Protein AF-A0A6M8EWH4-F1 (afdb_monomer)

Structure (mmCIF, N/CA/C/O backbone):
data_AF-A0A6M8EWH4-F1
#
_entry.id   AF-A0A6M8EWH4-F1
#
loop_
_atom_site.group_PDB
_atom_site.id
_atom_site.type_symbol
_atom_site.label_atom_id
_atom_site.label_alt_id
_atom_site.label_comp_id
_atom_site.label_asym_id
_atom_site.label_entity_id
_atom_site.label_seq_id
_atom_site.pdbx_PDB_ins_code
_atom_site.Cartn_x
_atom_site.Cartn_y
_atom_site.Cartn_z
_atom_site.occupancy
_atom_site.B_iso_or_equiv
_atom_site.auth_seq_id
_atom_site.auth_comp_id
_atom_site.auth_asym_id
_atom_site.auth_atom_id
_atom_site.pdbx_PDB_model_num
ATOM 1 N N . MET A 1 1 ? 38.034 -18.184 6.263 1.00 61.28 1 MET A N 1
ATOM 2 C CA . MET A 1 1 ? 36.747 -18.758 5.798 1.00 61.28 1 MET A CA 1
ATOM 3 C C . MET A 1 1 ? 35.510 -18.126 6.454 1.00 61.28 1 MET A C 1
ATOM 5 O O . MET A 1 1 ? 34.577 -17.824 5.730 1.00 61.28 1 MET A O 1
ATOM 9 N N . LYS A 1 2 ? 35.497 -17.815 7.765 1.00 63.94 2 LYS A N 1
ATOM 10 C CA . LYS A 1 2 ? 34.332 -17.188 8.445 1.00 63.94 2 LYS A CA 1
ATOM 11 C C . LYS A 1 2 ? 33.906 -15.809 7.892 1.00 63.94 2 LYS A C 1
ATOM 13 O O . LYS A 1 2 ? 32.724 -15.504 7.860 1.00 63.94 2 LYS A O 1
ATOM 18 N N . LYS A 1 3 ? 34.858 -14.996 7.408 1.00 70.19 3 LYS A N 1
ATOM 19 C CA . LYS A 1 3 ? 34.582 -13.662 6.829 1.00 70.19 3 LYS A CA 1
ATOM 20 C C . LYS A 1 3 ? 33.808 -13.720 5.500 1.00 70.19 3 LYS A C 1
ATOM 22 O O . LYS A 1 3 ? 33.008 -12.838 5.231 1.00 70.19 3 LYS A O 1
ATOM 27 N N . ILE A 1 4 ? 34.012 -14.773 4.704 1.00 83.81 4 ILE A N 1
ATOM 28 C CA . ILE A 1 4 ? 33.328 -14.969 3.413 1.00 83.81 4 ILE A CA 1
ATOM 29 C C . ILE A 1 4 ? 31.864 -15.362 3.645 1.00 83.81 4 ILE A C 1
ATOM 31 O O . ILE A 1 4 ? 30.983 -14.871 2.950 1.00 83.81 4 ILE A O 1
ATOM 35 N N . ALA A 1 5 ? 31.596 -16.173 4.674 1.00 84.38 5 ALA A N 1
ATOM 36 C CA . ALA A 1 5 ? 30.236 -16.546 5.057 1.00 84.38 5 ALA A CA 1
ATOM 37 C C . ALA A 1 5 ? 29.388 -15.333 5.480 1.00 84.38 5 ALA A C 1
ATOM 39 O O . ALA A 1 5 ? 28.214 -15.271 5.139 1.00 84.38 5 ALA A O 1
ATOM 40 N N . LEU A 1 6 ? 29.982 -14.347 6.166 1.00 84.56 6 LEU A N 1
ATOM 41 C CA . LEU A 1 6 ? 29.289 -13.108 6.542 1.00 84.56 6 LEU A CA 1
ATOM 42 C C . LEU A 1 6 ? 28.930 -12.243 5.328 1.00 84.56 6 LEU A C 1
ATOM 44 O O . LEU A 1 6 ? 27.819 -11.730 5.257 1.00 84.56 6 LEU A O 1
ATOM 48 N N . ILE A 1 7 ? 29.840 -12.116 4.359 1.00 86.69 7 ILE A N 1
ATOM 49 C CA . ILE A 1 7 ? 29.575 -11.381 3.112 1.00 86.69 7 ILE A CA 1
ATOM 50 C C . ILE A 1 7 ? 28.476 -12.085 2.309 1.00 86.69 7 ILE A C 1
ATOM 52 O O . ILE A 1 7 ? 27.558 -11.435 1.821 1.00 86.69 7 ILE A O 1
ATOM 56 N N . PHE A 1 8 ? 28.530 -13.417 2.225 1.00 86.38 8 PHE A N 1
ATOM 57 C CA . PHE A 1 8 ? 27.501 -14.207 1.555 1.00 86.38 8 PHE A CA 1
ATOM 58 C C . PHE A 1 8 ? 26.132 -14.060 2.233 1.00 86.38 8 PHE A C 1
ATOM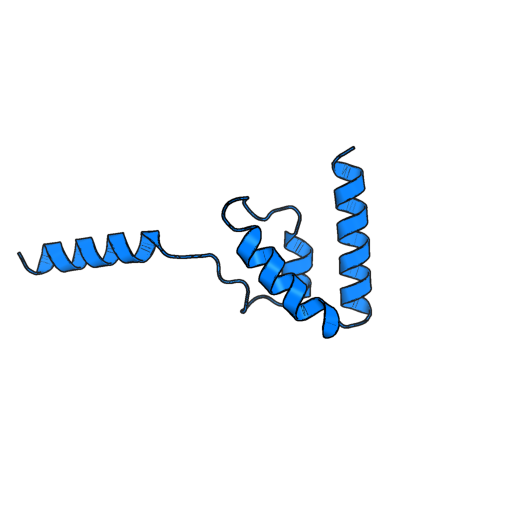 60 O O . PHE A 1 8 ? 25.138 -13.833 1.552 1.00 86.38 8 PHE A O 1
ATOM 67 N N . LEU A 1 9 ? 26.080 -14.104 3.567 1.00 86.06 9 LEU A N 1
ATOM 68 C CA . LEU A 1 9 ? 24.851 -13.879 4.329 1.00 86.06 9 LEU A CA 1
ATOM 69 C C . LEU A 1 9 ? 24.254 -12.491 4.051 1.00 86.06 9 LEU A C 1
ATOM 71 O O . LEU A 1 9 ? 23.048 -12.378 3.851 1.00 86.06 9 LEU A O 1
ATOM 75 N N . PHE A 1 10 ? 25.098 -11.459 3.983 1.00 82.00 10 PHE A N 1
ATOM 76 C CA . PHE A 1 10 ? 24.661 -10.090 3.710 1.00 82.00 10 PHE A CA 1
ATOM 77 C C . PHE A 1 10 ? 24.063 -9.942 2.300 1.00 82.00 10 PHE A C 1
ATOM 79 O O . PHE A 1 10 ? 23.006 -9.336 2.132 1.00 82.00 10 PHE A O 1
ATOM 86 N N . ILE A 1 11 ? 24.692 -10.560 1.293 1.00 83.06 11 ILE A N 1
ATOM 87 C CA . ILE A 1 11 ? 24.190 -10.575 -0.092 1.00 83.06 11 ILE A CA 1
ATOM 88 C C . ILE A 1 11 ? 22.862 -11.335 -0.185 1.00 83.06 11 ILE A C 1
ATOM 90 O O . ILE A 1 11 ? 21.947 -10.892 -0.867 1.00 83.06 11 ILE A O 1
ATOM 94 N N . VAL A 1 12 ? 22.719 -12.461 0.517 1.00 81.12 12 VAL A N 1
ATOM 95 C CA . VAL A 1 12 ? 21.469 -13.233 0.500 1.00 81.12 12 VAL A CA 1
ATOM 96 C C . VAL A 1 12 ? 20.334 -12.468 1.183 1.00 81.12 12 VAL A C 1
ATOM 98 O O . VAL A 1 12 ? 19.214 -12.498 0.688 1.00 81.12 12 VAL A O 1
ATOM 101 N N . SER A 1 13 ? 20.601 -11.731 2.267 1.00 78.31 13 SER A N 1
ATOM 102 C CA . SER A 1 13 ? 19.561 -10.938 2.937 1.00 78.31 13 SER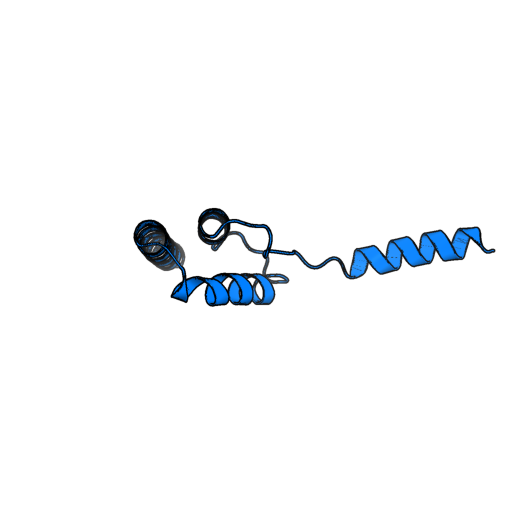 A CA 1
ATOM 103 C C . SER A 1 13 ? 19.005 -9.793 2.084 1.00 78.31 13 SER A C 1
ATOM 105 O O . SER A 1 13 ? 17.808 -9.525 2.154 1.00 78.31 13 SER A O 1
ATOM 107 N N . SER A 1 14 ? 19.823 -9.147 1.244 1.00 72.94 14 SER A N 1
ATOM 108 C CA . SER A 1 14 ? 19.344 -8.052 0.388 1.00 72.94 14 SER A CA 1
ATOM 109 C C . SER A 1 14 ? 18.495 -8.534 -0.791 1.00 72.94 14 SER A C 1
ATOM 111 O O . SER A 1 14 ? 17.674 -7.770 -1.291 1.00 72.94 14 SER A O 1
ATOM 113 N N . LEU A 1 15 ? 18.620 -9.805 -1.194 1.00 71.56 15 LEU A N 1
ATOM 114 C CA . LEU A 1 15 ? 17.785 -10.410 -2.242 1.00 71.56 15 LEU A CA 1
ATOM 115 C C . LEU A 1 15 ? 16.317 -10.593 -1.821 1.00 71.56 15 LEU A C 1
ATOM 117 O O . LEU A 1 15 ? 15.462 -10.787 -2.681 1.00 71.56 15 LEU A O 1
ATOM 121 N N . PHE A 1 16 ? 16.017 -10.525 -0.521 1.00 68.88 16 PHE A N 1
ATOM 122 C CA . PHE A 1 16 ? 14.665 -10.701 0.020 1.00 68.88 16 PHE A CA 1
ATOM 123 C C . PHE A 1 16 ? 14.068 -9.420 0.612 1.00 68.88 16 PHE A C 1
ATOM 125 O O . PHE A 1 16 ? 13.018 -9.485 1.254 1.00 68.88 16 PHE A O 1
ATOM 132 N N . ALA A 1 17 ? 14.701 -8.263 0.400 1.00 71.31 17 ALA A N 1
ATOM 133 C CA . ALA A 1 17 ? 14.133 -6.982 0.799 1.00 71.31 17 ALA A CA 1
ATOM 134 C C . ALA A 1 17 ? 12.899 -6.680 -0.069 1.00 71.31 17 ALA A C 1
ATOM 136 O O . ALA A 1 17 ? 13.017 -6.222 -1.204 1.00 71.31 17 ALA A O 1
ATOM 137 N N . LYS A 1 18 ? 11.711 -6.991 0.455 1.00 77.50 18 LYS A N 1
ATOM 138 C CA . LYS A 1 18 ? 10.439 -6.554 -0.127 1.00 77.50 18 LYS A CA 1
ATOM 139 C C . LYS A 1 18 ? 10.203 -5.094 0.235 1.00 77.50 18 LYS A C 1
ATOM 141 O O . LYS A 1 18 ? 10.582 -4.672 1.325 1.00 77.50 18 LYS A O 1
ATOM 146 N N . GLU A 1 19 ? 9.573 -4.344 -0.665 1.00 85.38 19 GLU A N 1
ATOM 147 C CA . GLU A 1 19 ? 9.072 -3.020 -0.299 1.00 85.38 19 GLU A CA 1
ATOM 148 C C . GLU A 1 19 ? 8.018 -3.171 0.799 1.00 85.38 19 GLU A C 1
ATOM 150 O O . GLU A 1 19 ? 7.095 -3.987 0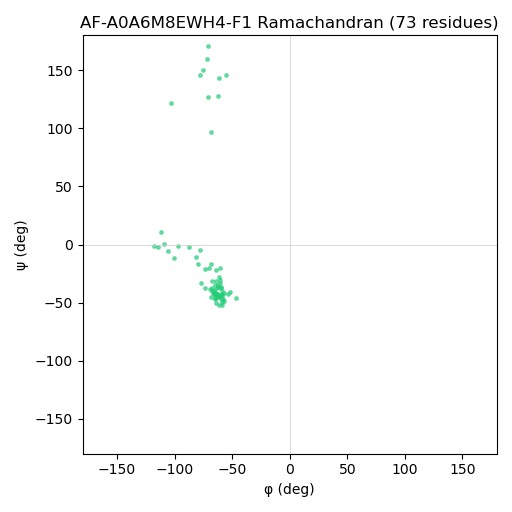.684 1.00 85.38 19 GLU A O 1
ATOM 155 N N . ASP A 1 20 ? 8.215 -2.414 1.875 1.00 90.69 20 ASP A N 1
ATOM 156 C CA . ASP A 1 20 ? 7.310 -2.354 3.008 1.00 90.69 20 ASP A CA 1
ATOM 157 C C . ASP A 1 20 ? 6.506 -1.058 2.936 1.00 90.69 20 ASP A C 1
ATOM 159 O O . ASP A 1 20 ? 7.060 0.041 2.882 1.00 90.69 20 ASP A O 1
ATOM 163 N N . TYR A 1 21 ? 5.190 -1.218 2.894 1.00 95.75 21 TYR A N 1
ATOM 164 C CA . TYR A 1 21 ? 4.230 -0.139 2.735 1.00 95.75 21 TYR A CA 1
ATOM 165 C C . TYR A 1 21 ? 3.501 0.177 4.050 1.00 95.75 21 TYR A C 1
ATOM 167 O O . TYR A 1 21 ? 2.758 1.157 4.098 1.00 95.75 21 TYR A O 1
ATOM 175 N N . SER A 1 22 ? 3.716 -0.603 5.123 1.00 95.19 22 SER A N 1
ATOM 176 C CA . SER A 1 22 ? 3.012 -0.406 6.399 1.00 95.19 22 SER A CA 1
ATOM 177 C C . SER A 1 22 ? 3.347 0.929 7.060 1.0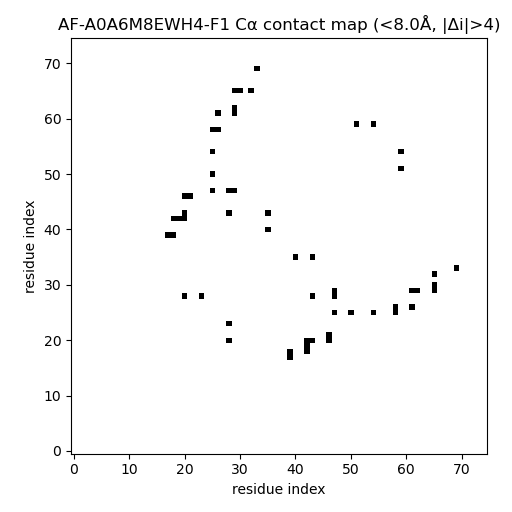0 95.19 22 SER A C 1
ATOM 179 O O . SER A 1 22 ? 2.496 1.527 7.713 1.00 95.19 22 SER A O 1
ATOM 181 N N . GLU A 1 23 ? 4.566 1.423 6.848 1.00 94.50 23 GLU A N 1
ATOM 182 C CA . GLU A 1 23 ? 5.048 2.684 7.419 1.00 94.50 23 GLU A CA 1
ATOM 183 C C . GLU A 1 23 ? 4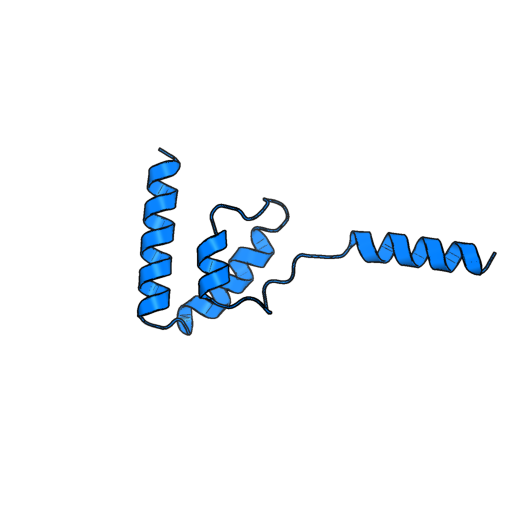.599 3.922 6.628 1.00 94.50 23 GLU A C 1
ATOM 185 O O . GLU A 1 23 ? 4.759 5.045 7.103 1.00 94.50 23 GLU A O 1
ATOM 190 N N . MET A 1 24 ? 4.032 3.748 5.429 1.00 96.25 24 MET A N 1
ATOM 191 C CA . MET A 1 24 ? 3.496 4.869 4.653 1.00 96.25 24 MET A CA 1
ATOM 192 C C . MET A 1 24 ? 2.163 5.333 5.233 1.00 96.25 24 MET A C 1
ATOM 194 O O . MET A 1 24 ? 1.388 4.536 5.756 1.00 96.25 24 MET A O 1
ATOM 198 N N . SER A 1 25 ? 1.841 6.615 5.097 1.00 97.56 25 SER A N 1
ATOM 199 C CA . SER A 1 25 ? 0.488 7.126 5.317 1.00 97.56 25 SER A CA 1
ATOM 200 C C . SER A 1 25 ? -0.458 6.706 4.186 1.00 97.56 25 SER A C 1
ATOM 202 O O . SER A 1 25 ? -0.041 6.389 3.072 1.00 97.56 25 SER A O 1
ATOM 204 N N . THR A 1 26 ? -1.769 6.735 4.438 1.00 98.12 26 THR A N 1
ATOM 205 C CA . THR A 1 26 ? -2.773 6.433 3.403 1.00 98.12 26 THR A CA 1
ATOM 206 C C . THR A 1 26 ? -2.678 7.394 2.213 1.00 98.12 26 THR A C 1
ATOM 208 O O . THR A 1 26 ? -2.839 6.975 1.071 1.00 98.12 26 THR A O 1
ATOM 211 N N . GLN A 1 27 ? -2.365 8.669 2.461 1.00 97.94 27 GLN A N 1
ATOM 212 C CA . GLN A 1 27 ? -2.183 9.685 1.421 1.00 97.94 27 GLN A CA 1
ATOM 213 C C . GLN A 1 27 ? -0.969 9.383 0.533 1.00 97.94 27 GLN A C 1
ATOM 215 O O . GLN A 1 27 ? -1.069 9.479 -0.689 1.00 97.94 27 GLN A O 1
ATOM 220 N N . GLU A 1 28 ? 0.152 8.971 1.132 1.00 97.62 28 GLU A N 1
ATOM 221 C CA . GLU A 1 28 ? 1.347 8.550 0.390 1.00 97.62 28 GLU A CA 1
ATOM 222 C C . GLU A 1 28 ? 1.067 7.308 -0.453 1.00 97.62 28 GLU A C 1
ATOM 224 O O . GLU A 1 28 ? 1.437 7.287 -1.626 1.00 97.62 28 GLU A O 1
ATOM 229 N N . LEU A 1 29 ? 0.346 6.320 0.095 1.00 97.62 29 LEU A N 1
ATOM 230 C CA . LEU A 1 29 ? -0.077 5.147 -0.672 1.00 97.62 29 LEU A CA 1
ATOM 231 C C . LEU A 1 29 ? -0.901 5.559 -1.891 1.00 97.62 29 LEU A C 1
ATOM 233 O O . LEU A 1 29 ? -0.595 5.136 -3.001 1.00 97.62 29 LEU A O 1
ATOM 237 N N . ILE A 1 30 ? -1.904 6.422 -1.714 1.00 97.56 30 ILE A N 1
ATOM 238 C CA . ILE A 1 30 ? -2.740 6.890 -2.826 1.00 97.56 30 ILE A CA 1
ATOM 239 C C . ILE A 1 30 ? -1.900 7.623 -3.884 1.00 97.56 30 ILE A C 1
ATOM 241 O O . ILE A 1 30 ? -2.048 7.359 -5.077 1.00 97.56 30 ILE A O 1
ATOM 245 N N . ALA A 1 31 ? -0.981 8.496 -3.465 1.00 96.50 31 ALA A N 1
ATOM 246 C CA . ALA A 1 31 ? -0.156 9.292 -4.372 1.00 96.50 31 ALA A CA 1
ATOM 247 C C . ALA A 1 31 ? 0.748 8.442 -5.283 1.00 96.50 31 ALA A C 1
ATOM 249 O O . ALA A 1 31 ? 1.070 8.868 -6.395 1.00 96.50 31 ALA A O 1
ATOM 250 N N . ILE A 1 32 ? 1.149 7.247 -4.836 1.00 96.12 32 ILE A N 1
ATOM 251 C CA . ILE A 1 32 ? 2.057 6.380 -5.592 1.00 96.12 32 ILE A CA 1
ATOM 252 C C . ILE A 1 32 ? 1.359 5.284 -6.407 1.00 96.12 32 ILE A C 1
ATOM 254 O O . ILE A 1 32 ? 2.069 4.572 -7.110 1.00 96.12 32 ILE A O 1
ATOM 258 N N . ILE A 1 33 ? 0.020 5.151 -6.380 1.00 94.50 33 ILE A N 1
ATOM 259 C CA . ILE A 1 33 ? -0.718 4.043 -7.041 1.00 94.50 33 ILE A CA 1
ATOM 260 C C . ILE A 1 33 ? -0.238 3.799 -8.484 1.00 94.50 33 ILE A C 1
ATOM 262 O O . ILE A 1 33 ? 0.019 2.658 -8.865 1.00 94.50 33 ILE A O 1
ATOM 266 N N . GLY A 1 34 ? -0.068 4.864 -9.275 1.00 93.88 34 GLY A N 1
ATOM 267 C CA . GLY A 1 34 ? 0.353 4.777 -10.681 1.00 93.88 34 GLY A CA 1
ATOM 268 C C . GLY A 1 34 ? 1.847 4.523 -10.918 1.00 93.88 34 GLY A C 1
ATOM 269 O O . GLY A 1 34 ? 2.261 4.363 -12.062 1.00 93.88 34 GLY A O 1
ATOM 270 N N . TYR A 1 35 ? 2.668 4.500 -9.868 1.00 94.19 35 TYR A N 1
ATOM 271 C CA . TYR A 1 35 ? 4.134 4.449 -9.954 1.00 94.19 35 TYR A CA 1
ATOM 272 C C . TYR A 1 35 ? 4.739 3.187 -9.320 1.00 94.19 35 TYR A C 1
ATOM 274 O O . TYR A 1 35 ? 5.958 2.999 -9.345 1.00 94.19 35 TYR A O 1
ATOM 282 N N . VAL A 1 36 ? 3.907 2.308 -8.755 1.00 94.50 36 VAL A N 1
ATOM 283 C CA . VAL A 1 36 ? 4.354 1.060 -8.123 1.00 94.50 36 VAL A CA 1
ATOM 284 C C . VAL A 1 36 ? 4.843 0.074 -9.186 1.00 94.50 36 VAL A C 1
ATOM 286 O O . VAL A 1 36 ? 4.135 -0.254 -10.140 1.00 94.50 36 VAL A O 1
ATOM 289 N N . LYS A 1 37 ? 6.066 -0.437 -8.999 1.00 93.25 37 LYS A N 1
ATOM 290 C CA . LYS A 1 37 ? 6.663 -1.465 -9.865 1.00 93.25 37 LYS A CA 1
ATOM 291 C C . LYS A 1 37 ? 5.826 -2.742 -9.837 1.00 93.25 37 LYS A C 1
ATOM 293 O O . LYS A 1 37 ? 5.404 -3.164 -8.765 1.00 93.25 37 LYS A O 1
ATOM 298 N N . ASP A 1 38 ? 5.706 -3.426 -10.975 1.00 92.81 38 ASP A N 1
ATOM 299 C CA . ASP A 1 38 ? 4.922 -4.669 -11.086 1.00 92.81 38 ASP A CA 1
ATOM 300 C C . ASP A 1 38 ? 5.290 -5.721 -10.031 1.00 92.81 38 ASP A C 1
ATOM 302 O O . ASP A 1 38 ? 4.406 -6.322 -9.429 1.00 92.81 38 ASP A O 1
ATOM 306 N N . ALA A 1 39 ? 6.584 -5.880 -9.733 1.00 92.19 39 ALA A N 1
ATOM 307 C CA . ALA A 1 39 ? 7.073 -6.823 -8.724 1.00 92.19 39 ALA A CA 1
ATOM 308 C C . ALA A 1 39 ? 6.552 -6.555 -7.294 1.00 92.19 39 ALA A C 1
ATOM 310 O O . ALA A 1 39 ? 6.580 -7.461 -6.463 1.00 92.19 39 ALA A O 1
ATOM 311 N N . ASN A 1 40 ? 6.079 -5.335 -7.014 1.00 94.19 40 ASN A N 1
ATOM 312 C CA . ASN A 1 40 ? 5.591 -4.906 -5.703 1.00 94.19 40 ASN A CA 1
ATOM 313 C C . ASN A 1 40 ? 4.085 -4.584 -5.694 1.00 94.19 40 ASN A C 1
ATOM 315 O O . ASN A 1 40 ? 3.542 -4.259 -4.638 1.00 94.19 40 ASN A O 1
ATOM 319 N N . LYS A 1 41 ? 3.389 -4.681 -6.838 1.00 93.62 41 LYS A N 1
ATOM 320 C CA . LYS A 1 41 ? 1.957 -4.344 -6.931 1.00 93.62 41 LYS A CA 1
ATOM 321 C C . LYS A 1 41 ? 1.109 -5.154 -5.953 1.00 93.62 41 LYS A C 1
ATOM 323 O O . LYS A 1 41 ? 0.249 -4.584 -5.291 1.00 93.62 41 LYS A O 1
ATOM 328 N N . ASP A 1 42 ? 1.386 -6.445 -5.794 1.00 94.62 42 ASP A N 1
ATOM 329 C CA . ASP A 1 42 ? 0.610 -7.307 -4.895 1.00 94.62 42 ASP A CA 1
ATOM 330 C C . ASP A 1 42 ? 0.704 -6.870 -3.425 1.00 94.62 42 ASP A C 1
ATOM 332 O O . ASP A 1 42 ? -0.311 -6.812 -2.726 1.00 94.62 42 ASP A O 1
ATOM 336 N N . SER A 1 43 ? 1.909 -6.549 -2.934 1.00 95.25 43 SER A N 1
ATOM 337 C CA . SER A 1 43 ? 2.086 -6.080 -1.553 1.00 95.25 43 SER A CA 1
ATOM 338 C C . SER A 1 43 ? 1.498 -4.688 -1.356 1.00 95.25 43 SER A C 1
ATOM 340 O O . SER A 1 43 ? 0.855 -4.445 -0.337 1.00 95.25 43 SER A O 1
ATOM 342 N N . PHE A 1 44 ? 1.650 -3.812 -2.346 1.00 97.00 44 PHE A N 1
ATOM 343 C CA . PHE A 1 44 ? 1.065 -2.478 -2.332 1.00 97.00 44 PHE A CA 1
ATOM 344 C C . PHE A 1 44 ? -0.468 -2.513 -2.266 1.00 97.00 44 PHE A C 1
ATOM 346 O O . PHE A 1 44 ? -1.067 -1.908 -1.379 1.00 97.00 44 PHE A O 1
ATOM 353 N N . ILE A 1 45 ? -1.115 -3.268 -3.161 1.00 95.38 45 ILE A N 1
ATOM 354 C CA . ILE A 1 45 ? -2.579 -3.385 -3.210 1.00 95.38 45 ILE A CA 1
ATOM 355 C C . ILE A 1 45 ? -3.117 -4.021 -1.931 1.00 95.38 45 ILE A C 1
ATOM 357 O O . ILE A 1 45 ? -4.161 -3.604 -1.429 1.00 95.38 45 ILE A O 1
ATOM 361 N N . LYS A 1 46 ? -2.406 -5.001 -1.363 1.00 96.31 46 LYS A N 1
ATOM 362 C CA . LYS A 1 46 ? -2.777 -5.589 -0.074 1.00 96.31 46 LYS A CA 1
ATOM 363 C C . LYS A 1 46 ? -2.796 -4.541 1.040 1.00 96.31 46 LYS A C 1
ATOM 365 O O . LYS A 1 46 ? -3.764 -4.499 1.799 1.00 96.31 46 LYS A O 1
ATOM 370 N N . GLU A 1 47 ? -1.755 -3.716 1.128 1.00 97.38 47 GLU A N 1
ATOM 371 C CA . GLU A 1 47 ? -1.669 -2.659 2.135 1.00 97.38 47 GLU A CA 1
ATOM 372 C C . GLU A 1 47 ? -2.779 -1.622 1.936 1.00 97.38 47 GLU A C 1
ATOM 374 O O . GLU A 1 47 ? -3.544 -1.352 2.862 1.00 97.38 47 GLU A O 1
ATOM 379 N N . LEU A 1 48 ? -2.940 -1.115 0.710 1.00 96.81 48 LEU A N 1
ATOM 380 C CA . LEU A 1 48 ? -3.962 -0.126 0.372 1.00 96.81 48 LEU A CA 1
ATOM 381 C C . LEU A 1 48 ? -5.374 -0.636 0.698 1.00 96.81 48 LEU A C 1
ATOM 383 O O . LEU A 1 48 ? -6.143 0.060 1.362 1.00 96.81 48 LEU A O 1
ATOM 387 N N . ASN A 1 49 ? -5.691 -1.876 0.312 1.00 96.19 49 ASN A N 1
ATOM 388 C CA . ASN A 1 49 ? -6.989 -2.494 0.587 1.00 96.19 49 ASN A CA 1
ATOM 389 C C . ASN A 1 49 ? -7.268 -2.646 2.083 1.00 96.19 49 ASN A C 1
ATOM 391 O O . ASN A 1 49 ? -8.414 -2.496 2.504 1.00 96.19 49 ASN A O 1
ATOM 395 N N . SER A 1 50 ? -6.239 -2.907 2.896 1.00 97.31 50 SER A N 1
ATOM 396 C CA . SER A 1 50 ? -6.403 -3.030 4.348 1.00 97.31 50 SER A CA 1
ATOM 397 C C . SER A 1 50 ? -6.855 -1.724 5.016 1.00 97.31 50 SER A C 1
ATOM 399 O O . SER A 1 50 ? -7.454 -1.760 6.089 1.00 97.31 50 SER A O 1
ATOM 401 N N . ARG A 1 51 ? -6.626 -0.578 4.359 1.00 96.81 51 ARG A N 1
ATOM 402 C CA . ARG A 1 51 ? -6.925 0.762 4.881 1.00 96.81 51 ARG A CA 1
ATOM 403 C C . ARG A 1 51 ? -8.215 1.369 4.339 1.00 96.81 51 ARG A C 1
ATOM 405 O O . ARG A 1 51 ? -8.684 2.359 4.896 1.00 96.81 51 ARG A O 1
ATOM 412 N N . ILE A 1 52 ? -8.830 0.783 3.305 1.00 93.62 52 ILE A N 1
ATOM 413 C CA . ILE A 1 52 ? -10.059 1.314 2.677 1.00 93.62 52 ILE A CA 1
ATOM 414 C C . ILE A 1 52 ? -11.167 1.545 3.715 1.00 93.62 52 ILE A C 1
ATOM 416 O O . ILE A 1 52 ? -11.836 2.582 3.699 1.00 93.62 52 ILE A O 1
ATOM 420 N N . SER A 1 53 ? -11.345 0.610 4.653 1.00 95.31 53 SER A N 1
ATOM 421 C CA . SER A 1 53 ? -12.377 0.711 5.692 1.00 95.31 53 SER A CA 1
ATOM 422 C C . SER A 1 53 ? -12.101 1.793 6.737 1.00 95.31 53 SER A C 1
ATOM 424 O O . SER A 1 53 ? -13.028 2.217 7.420 1.00 95.31 53 SER A O 1
ATOM 426 N N . THR A 1 54 ? -10.849 2.232 6.881 1.00 96.94 54 THR A N 1
ATOM 427 C CA . THR A 1 54 ? -10.418 3.204 7.898 1.00 96.94 54 THR A CA 1
ATOM 428 C C . THR A 1 54 ? -10.049 4.565 7.320 1.00 96.94 54 THR A C 1
ATOM 430 O O . THR A 1 54 ? -9.682 5.452 8.084 1.00 96.94 54 THR A O 1
ATOM 433 N N . MET A 1 55 ? -10.149 4.747 5.999 1.00 96.69 55 MET A N 1
ATOM 434 C CA . MET A 1 55 ? -9.909 6.035 5.348 1.00 96.69 55 MET A CA 1
ATOM 435 C C . MET A 1 55 ? -10.789 7.134 5.948 1.00 96.69 55 MET A C 1
ATOM 437 O O . MET A 1 55 ? -11.956 6.901 6.293 1.00 96.69 55 MET A O 1
ATOM 441 N N . THR A 1 56 ? -10.260 8.349 6.004 1.00 98.12 56 THR A N 1
ATOM 442 C CA . THR A 1 56 ? -11.065 9.556 6.203 1.00 98.12 56 THR A CA 1
ATOM 443 C C . THR A 1 56 ? -11.899 9.856 4.952 1.00 98.12 56 THR A C 1
ATOM 445 O O . THR A 1 56 ? -11.771 9.204 3.912 1.00 98.12 56 THR A O 1
ATOM 448 N N . GLU A 1 57 ? -12.818 10.815 5.044 1.00 97.75 57 GLU A N 1
ATOM 449 C CA . GLU A 1 57 ? -13.579 11.269 3.874 1.00 97.75 57 GLU A CA 1
ATOM 450 C C . GLU A 1 57 ? -12.665 11.899 2.814 1.00 97.75 57 GLU A C 1
ATOM 452 O O . GLU A 1 57 ? -12.762 11.545 1.639 1.00 97.75 57 GLU A O 1
ATOM 457 N N . ASP A 1 58 ? -11.707 12.722 3.243 1.00 97.62 58 ASP A N 1
ATOM 458 C CA . ASP A 1 58 ? -10.711 13.341 2.364 1.00 97.62 58 ASP A CA 1
ATOM 459 C C . ASP A 1 58 ? -9.848 12.292 1.651 1.00 97.62 58 ASP A C 1
ATOM 461 O O . ASP A 1 58 ? -9.635 12.373 0.442 1.00 97.62 58 ASP A O 1
ATOM 465 N N . GLU A 1 59 ? -9.396 11.261 2.370 1.00 98.31 59 GLU A N 1
ATOM 466 C CA . GLU A 1 59 ? -8.617 10.162 1.787 1.00 98.31 59 GLU A CA 1
ATOM 467 C C . GLU A 1 59 ? -9.436 9.341 0.788 1.00 98.31 59 GLU A C 1
ATOM 469 O O . GLU A 1 59 ? -8.923 8.971 -0.268 1.00 98.31 59 GLU A O 1
ATOM 474 N N . ARG A 1 60 ? -10.720 9.086 1.074 1.00 97.44 60 ARG A N 1
ATOM 475 C CA . ARG A 1 60 ? -11.621 8.403 0.130 1.00 97.44 60 ARG A CA 1
ATOM 476 C C . ARG A 1 60 ? -11.818 9.205 -1.150 1.00 97.44 60 ARG A C 1
ATOM 478 O O . ARG A 1 60 ? -11.797 8.621 -2.234 1.00 97.44 60 ARG A O 1
ATOM 485 N N . ASN A 1 61 ? -12.004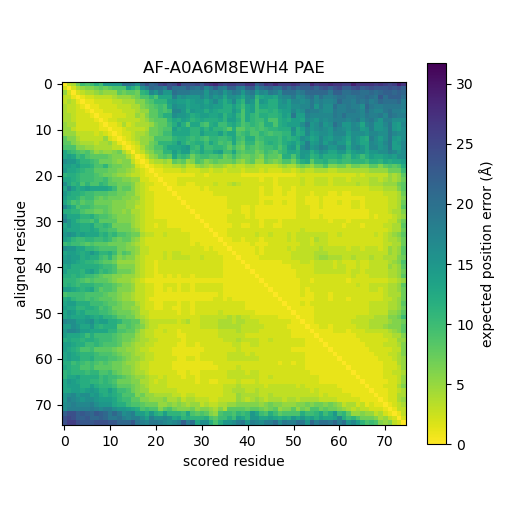 10.518 -1.031 1.00 97.56 61 ASN A N 1
ATOM 486 C CA . ASN A 1 61 ? -12.155 11.403 -2.182 1.00 97.56 61 ASN A CA 1
ATOM 487 C C . ASN A 1 61 ? -10.868 11.434 -3.012 1.00 97.56 61 ASN A C 1
ATOM 489 O O . ASN A 1 61 ? -10.920 11.209 -4.220 1.00 97.56 61 ASN A O 1
ATOM 493 N N . LEU A 1 62 ? -9.711 11.588 -2.360 1.00 97.12 62 LEU A N 1
ATOM 494 C CA . LEU A 1 62 ? -8.405 11.553 -3.017 1.00 97.12 62 LEU A CA 1
ATOM 495 C C . LEU A 1 62 ? -8.162 10.219 -3.740 1.00 97.12 62 LEU A C 1
ATOM 497 O O . LEU A 1 62 ? -7.699 10.209 -4.881 1.00 97.12 62 LEU A O 1
ATOM 501 N N . TYR A 1 63 ? -8.494 9.094 -3.099 1.00 96.88 63 TYR A N 1
ATOM 502 C CA . TYR A 1 63 ? -8.399 7.766 -3.702 1.00 96.88 63 TYR A CA 1
ATOM 503 C C . TYR A 1 63 ? -9.250 7.670 -4.969 1.00 96.88 63 TYR A C 1
ATOM 505 O O . TYR A 1 63 ? -8.734 7.322 -6.030 1.00 96.88 63 TYR A O 1
ATOM 513 N N . LYS A 1 64 ? -10.532 8.041 -4.881 1.00 96.12 64 LYS A N 1
ATOM 514 C CA . LYS A 1 64 ? -11.457 8.001 -6.016 1.00 96.12 64 LYS A CA 1
ATOM 515 C C . LYS A 1 64 ? -10.971 8.866 -7.181 1.00 96.12 64 LYS A C 1
ATOM 517 O O . LYS A 1 64 ? -10.895 8.373 -8.302 1.00 96.12 64 LYS A O 1
ATOM 522 N N . GLU A 1 65 ? -10.589 10.115 -6.915 1.00 96.12 65 GLU A N 1
ATOM 523 C CA . GLU A 1 65 ? -10.051 11.014 -7.942 1.00 96.12 65 GLU A CA 1
ATOM 524 C C . GLU A 1 65 ? -8.786 10.457 -8.601 1.00 96.12 65 GLU A C 1
ATOM 526 O O . GLU A 1 65 ? -8.569 10.644 -9.798 1.00 96.12 65 GLU A O 1
ATOM 531 N N . THR A 1 66 ? -7.928 9.793 -7.826 1.00 95.44 66 THR A N 1
ATOM 532 C CA . THR A 1 66 ? -6.681 9.213 -8.336 1.00 95.44 66 THR A CA 1
ATOM 533 C C . THR A 1 66 ? -6.964 8.041 -9.266 1.00 95.44 66 THR A C 1
ATOM 535 O O . THR A 1 66 ? -6.400 7.992 -10.356 1.00 95.44 66 THR A O 1
ATOM 538 N N . ILE A 1 67 ? -7.868 7.135 -8.883 1.00 94.19 67 ILE A N 1
ATOM 539 C CA . ILE A 1 67 ? -8.276 6.009 -9.732 1.00 94.19 67 ILE A CA 1
ATOM 540 C C . ILE A 1 67 ? -8.932 6.507 -11.025 1.00 94.19 67 ILE A C 1
ATOM 542 O O . ILE A 1 67 ? -8.545 6.073 -12.105 1.00 94.19 67 ILE A O 1
ATOM 546 N N . GLU A 1 68 ? -9.844 7.483 -10.944 1.00 94.25 68 GLU A N 1
ATOM 547 C CA . GLU A 1 68 ? -10.481 8.068 -12.133 1.00 94.25 68 GLU A CA 1
ATOM 548 C C . GLU A 1 68 ? -9.457 8.682 -13.103 1.00 94.25 68 GLU A C 1
ATOM 550 O O . GLU A 1 68 ? -9.584 8.523 -14.318 1.00 94.25 68 GLU A O 1
ATOM 555 N N . LYS A 1 69 ? -8.420 9.356 -12.587 1.00 93.38 69 LYS A N 1
ATOM 556 C CA . LYS A 1 69 ? -7.334 9.916 -13.409 1.00 93.38 69 LYS A CA 1
ATOM 557 C C . LYS A 1 69 ? -6.483 8.830 -14.066 1.00 93.38 69 LYS A C 1
ATOM 559 O O . LYS A 1 69 ? -6.085 8.997 -15.216 1.00 93.38 69 LYS A O 1
ATOM 564 N N . LEU A 1 70 ? -6.187 7.739 -13.360 1.00 90.88 70 LEU A N 1
ATOM 565 C CA . LEU A 1 70 ? -5.416 6.624 -13.917 1.00 90.88 70 LEU A CA 1
ATOM 566 C C . LEU A 1 70 ? -6.183 5.939 -15.056 1.00 90.88 70 LEU A C 1
ATOM 568 O O . LEU A 1 70 ? -5.632 5.798 -16.143 1.00 90.88 70 LEU A O 1
ATOM 572 N N . ASP A 1 71 ? -7.473 5.653 -14.860 1.00 88.31 71 ASP A N 1
ATOM 573 C CA . ASP A 1 71 ? -8.344 5.052 -15.883 1.00 88.31 71 ASP A CA 1
ATOM 574 C C . ASP A 1 71 ? -8.477 5.919 -17.150 1.00 88.31 71 ASP A C 1
ATOM 576 O O . ASP A 1 71 ? -8.708 5.409 -18.248 1.00 88.31 71 ASP A O 1
ATOM 580 N N . GLN A 1 72 ? -8.380 7.246 -17.013 1.00 85.12 72 GLN A N 1
ATOM 581 C CA . G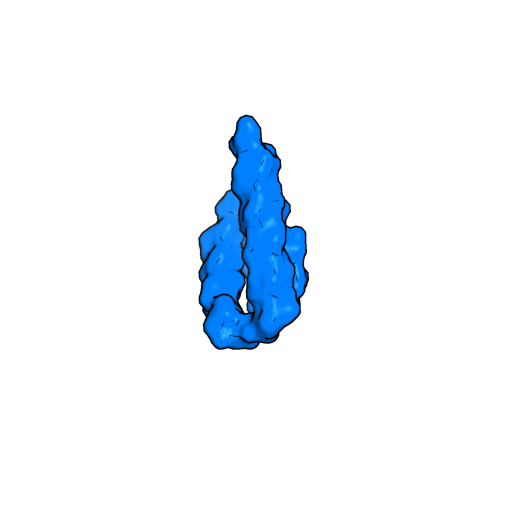LN A 1 72 ? -8.394 8.177 -18.147 1.00 85.12 72 GLN A CA 1
ATOM 582 C C . GLN A 1 72 ? -7.065 8.214 -18.903 1.00 85.12 72 GLN A C 1
ATOM 584 O O . GLN A 1 72 ? -7.077 8.407 -20.115 1.00 85.12 72 GLN A O 1
ATOM 589 N N . ASN A 1 73 ? -5.941 8.031 -18.209 1.00 75.38 73 ASN A N 1
ATOM 590 C CA . ASN A 1 73 ? -4.605 8.067 -18.804 1.00 75.38 73 ASN A CA 1
ATOM 591 C C . ASN A 1 73 ? -4.224 6.758 -19.520 1.00 75.38 73 ASN A C 1
ATOM 593 O O . ASN A 1 73 ? -3.278 6.754 -20.304 1.00 75.38 73 ASN A O 1
ATOM 597 N N . GLU A 1 74 ? -4.934 5.658 -19.257 1.00 64.00 74 GLU A N 1
ATOM 598 C CA . GLU A 1 74 ? -4.750 4.366 -19.939 1.00 64.00 74 GLU A CA 1
ATOM 599 C C . GLU A 1 74 ? -5.572 4.220 -21.243 1.00 64.00 74 GLU A C 1
ATOM 601 O O . GLU A 1 74 ? -5.455 3.198 -21.922 1.00 64.00 74 GLU A O 1
ATOM 606 N N . LYS A 1 75 ? -6.394 5.219 -21.608 1.00 51.94 75 LYS A N 1
ATOM 607 C CA . LYS A 1 75 ? -7.204 5.256 -22.846 1.00 51.94 75 LYS A CA 1
ATOM 608 C C . LYS A 1 75 ? -6.537 6.048 -23.964 1.00 51.94 75 LYS A C 1
ATOM 610 O O . LYS A 1 75 ? -6.678 5.606 -25.127 1.00 51.94 75 LYS A O 1
#

Organism: NCBI:txid1849015

Secondary structure (DSSP, 8-state):
-HHHHHHHHHHHHHTT-PPP-TTS-HHHHHHHGGG--GGGHHHHHHHHHHHGGG--HHHHHHHHHHHHHHHHHT-

Radius of gyration: 17.61 Å; Cα contacts (8 Å, |Δi|>4): 29; chains: 1; bounding box: 50×32×31 Å

pLDDT: mean 89.67, std 10.43, range [51.94, 98.31]

Foldseek 3Di:
DVVVVVVVVVVVVVVPDADDCQPPDLLRLLVCLVPDDPVNNVVSVVNNVVCQVVDDP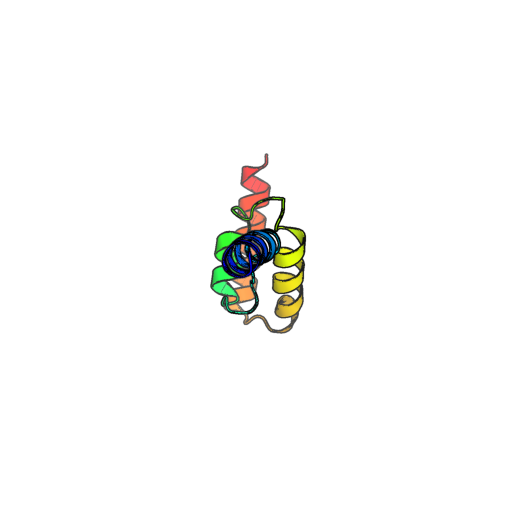VSVVSNVVSVVVVVVVVD

Solvent-accessible surface area (backbone atoms only — not comparable to full-atom values): 4691 Å² total; per-residue (Å²): 114,74,70,58,55,53,53,51,50,55,56,56,57,63,75,66,69,69,88,79,62,84,86,53,53,73,67,57,53,53,75,40,65,94,70,60,53,78,95,48,40,69,60,48,52,54,54,54,61,72,40,63,89,71,50,52,70,68,53,48,51,53,42,52,55,49,52,56,52,50,64,59,73,77,109

Inte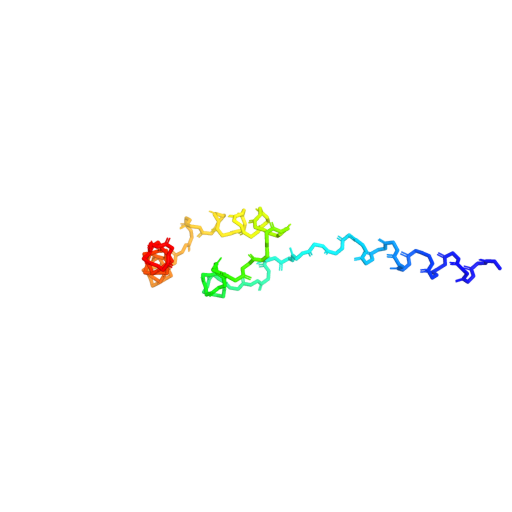rPro domains:
  IPR009488 Protein of unknown function DUF1104 [PF06518] (20-72)
  IPR038310 DUF1104 superfamily [G3DSA:1.20.120.1430] (11-75)

Nearest PDB structures (foldseek):
  8an5-assembly1_A  TM=5.857E-01  e=4.603E+00  Mycobacterium tuberculosis H37Rv
  8fy4-assembly1_A  TM=5.973E-01  e=5.569E+00  Gallus gallus
  9g3y-assembly1_C  TM=2.294E-01  e=5.934E+00  Sus scrofa

Sequence (75 aa):
MKKIALIFLFIVSSLFAKEDYSEMSTQELIAIIGYVKDANKDSFIKELNSRISTMTEDERNLYKETIEKLDQNEK

Mean predicted aligned error: 6.38 Å